Protein AF-A0A257CTA2-F1 (afdb_monomer_lite)

pLDDT: mean 81.42, std 20.26, range [30.19, 97.38]

Sequence (151 aa):
MSTIGDELKGLAKQYGARFPNTELVDLAEVNRKNFTWFSVTILQGMGVPPKPSKAQCPICNKVKLAFELDHMGPWRTYVAALGGTHITLGPNGEYLIPRDIAKALYNDPQNLWWICRDCNGPKSDHAYDQPIVTPQNLTHGPKGVKVSDIV

Secondary structure (DSSP, 8-state):
---HHHHHHHHHHHTT-------EEETTT--GGGSPPPPHHHHHHHTPPPPPSSEE-TTT--EES-EEEEESS-HHHHHHHHHGGG-EE-TTS-EEEEHHHHHHHHT-GGGEEEEEHHHHHHHTT---SS-----TT-----S---TT---

Structure (mmCIF, N/CA/C/O backbone):
data_AF-A0A257CTA2-F1
#
_entry.id   AF-A0A257CTA2-F1
#
loop_
_atom_site.group_PDB
_atom_site.id
_atom_site.type_symbol
_atom_site.label_atom_id
_atom_site.label_alt_id
_atom_site.label_comp_id
_atom_site.label_asym_id
_atom_site.label_entity_id
_atom_site.label_seq_id
_atom_site.pdbx_PDB_ins_code
_atom_site.Cartn_x
_atom_site.Cartn_y
_atom_site.Cartn_z
_atom_site.occupancy
_atom_site.B_iso_or_equiv
_atom_site.auth_seq_id
_atom_site.auth_comp_id
_atom_site.auth_asym_id
_atom_site.auth_atom_id
_atom_site.pdbx_PDB_model_num
ATOM 1 N N . MET A 1 1 ? 12.938 -17.839 -8.804 1.00 55.59 1 MET A N 1
ATOM 2 C CA . MET A 1 1 ? 12.491 -17.645 -7.408 1.00 55.59 1 MET A CA 1
ATOM 3 C C . MET A 1 1 ? 11.410 -16.578 -7.435 1.00 55.59 1 MET A C 1
ATOM 5 O O . MET A 1 1 ? 11.597 -15.613 -8.163 1.00 55.59 1 MET A O 1
ATOM 9 N N . SER A 1 2 ? 10.277 -16.793 -6.762 1.00 65.56 2 SER A N 1
ATOM 10 C CA . SER A 1 2 ? 9.212 -15.783 -6.662 1.00 65.56 2 SER A CA 1
ATOM 11 C C . SER A 1 2 ? 9.680 -14.663 -5.734 1.00 65.56 2 SER A C 1
ATOM 13 O O . SER A 1 2 ? 10.325 -14.953 -4.728 1.00 65.56 2 SER A O 1
ATOM 15 N N . THR A 1 3 ? 9.414 -13.404 -6.076 1.00 85.62 3 THR A N 1
ATOM 16 C CA . THR A 1 3 ? 9.664 -12.283 -5.153 1.00 85.62 3 THR A CA 1
ATOM 17 C C . THR A 1 3 ? 8.447 -12.048 -4.257 1.00 85.62 3 THR A C 1
ATOM 19 O O . THR A 1 3 ? 7.338 -12.452 -4.608 1.00 85.62 3 THR A O 1
ATOM 22 N N . ILE A 1 4 ? 8.621 -11.322 -3.146 1.00 88.81 4 ILE A N 1
ATOM 23 C CA . ILE A 1 4 ? 7.511 -10.903 -2.268 1.00 88.81 4 ILE A CA 1
ATOM 24 C C . ILE A 1 4 ? 6.428 -10.165 -3.072 1.00 88.81 4 ILE A C 1
ATOM 26 O O . ILE A 1 4 ? 5.235 -10.404 -2.895 1.00 88.81 4 ILE A O 1
ATOM 30 N N . GLY A 1 5 ? 6.832 -9.309 -4.017 1.00 90.00 5 GLY A N 1
ATOM 31 C CA . GLY A 1 5 ? 5.904 -8.605 -4.901 1.00 90.00 5 GLY A CA 1
ATOM 32 C C . GLY A 1 5 ? 5.038 -9.542 -5.755 1.00 90.00 5 GLY A C 1
ATOM 33 O O . GLY A 1 5 ? 3.837 -9.305 -5.900 1.00 90.00 5 GLY A O 1
ATOM 34 N N . ASP A 1 6 ? 5.614 -10.629 -6.277 1.00 91.88 6 ASP A N 1
ATOM 35 C CA . ASP A 1 6 ? 4.874 -11.636 -7.051 1.00 91.88 6 ASP A CA 1
ATOM 36 C C . ASP A 1 6 ? 3.908 -12.435 -6.173 1.00 91.88 6 ASP A C 1
ATOM 38 O O . ASP A 1 6 ? 2.767 -12.682 -6.573 1.00 91.88 6 ASP A O 1
ATOM 42 N N . GLU A 1 7 ? 4.342 -12.800 -4.965 1.00 93.25 7 GLU A N 1
ATOM 43 C CA . GLU A 1 7 ? 3.532 -13.535 -3.989 1.00 93.25 7 GLU A CA 1
ATOM 44 C C . GLU A 1 7 ? 2.316 -12.714 -3.553 1.00 93.25 7 GLU A C 1
ATOM 46 O O . GLU A 1 7 ? 1.185 -13.197 -3.628 1.00 93.25 7 GLU A O 1
ATOM 51 N N . LEU A 1 8 ? 2.517 -11.441 -3.202 1.00 94.69 8 LEU A N 1
ATOM 52 C CA . LEU A 1 8 ? 1.435 -10.525 -2.829 1.00 94.69 8 LEU A CA 1
ATOM 53 C C . LEU A 1 8 ? 0.480 -10.257 -3.986 1.00 94.69 8 LEU A C 1
ATOM 55 O O . LEU A 1 8 ? -0.737 -10.227 -3.798 1.00 94.69 8 LEU A O 1
ATOM 59 N N . LYS A 1 9 ? 1.005 -10.081 -5.201 1.00 94.50 9 LYS A N 1
ATOM 60 C CA . LYS A 1 9 ? 0.177 -9.925 -6.401 1.00 94.50 9 LYS A CA 1
ATOM 61 C C . LYS A 1 9 ? -0.656 -11.184 -6.654 1.00 94.50 9 LYS A C 1
ATOM 63 O O . LYS A 1 9 ? -1.835 -11.071 -7.000 1.00 94.50 9 LYS A O 1
ATOM 68 N N . GLY A 1 10 ? -0.071 -12.368 -6.477 1.00 94.81 10 GLY A N 1
ATOM 69 C CA . GLY A 1 10 ? -0.764 -13.655 -6.555 1.00 94.81 10 GLY A CA 1
ATOM 70 C C . GLY A 1 10 ? -1.871 -13.778 -5.509 1.00 94.81 10 GLY A C 1
ATOM 71 O O . GLY A 1 10 ? -3.015 -14.067 -5.862 1.00 94.81 10 GLY A O 1
ATOM 72 N N . LEU A 1 11 ? -1.562 -13.467 -4.251 1.00 95.38 11 LEU A N 1
ATOM 73 C CA . LEU A 1 11 ? -2.515 -13.472 -3.142 1.00 95.38 11 LEU A CA 1
ATOM 74 C C . LEU A 1 11 ? -3.674 -12.498 -3.388 1.00 95.38 11 LEU A C 1
ATOM 76 O O . LEU A 1 11 ? -4.840 -12.876 -3.302 1.00 95.38 11 LEU A O 1
ATOM 80 N N . ALA A 1 12 ? -3.380 -11.261 -3.790 1.00 95.81 12 ALA A N 1
ATOM 81 C CA . ALA A 1 12 ? -4.400 -10.266 -4.108 1.00 95.81 12 ALA A CA 1
ATOM 82 C C . ALA A 1 12 ? -5.337 -10.749 -5.232 1.00 95.81 12 ALA A C 1
ATOM 84 O O . ALA A 1 12 ? -6.553 -10.550 -5.159 1.00 95.81 12 ALA A O 1
ATOM 85 N N . LYS A 1 13 ? -4.797 -11.419 -6.263 1.00 96.25 13 LYS A N 1
ATOM 86 C CA . LYS A 1 13 ? -5.597 -12.014 -7.349 1.00 96.25 13 LYS A CA 1
ATOM 87 C C . LYS A 1 13 ? -6.528 -13.119 -6.853 1.00 96.25 13 LYS A C 1
ATOM 89 O O . LYS A 1 13 ? -7.660 -13.175 -7.329 1.00 96.25 13 LYS A O 1
ATOM 94 N N . GLN A 1 14 ? -6.097 -13.952 -5.902 1.00 96.88 14 GLN A N 1
ATOM 95 C CA . GLN A 1 14 ? -6.952 -14.991 -5.306 1.00 96.88 14 GLN A CA 1
ATOM 96 C C . GLN A 1 14 ? -8.202 -14.393 -4.641 1.00 96.88 14 GLN A C 1
ATOM 98 O O . GLN A 1 14 ? -9.268 -15.000 -4.691 1.00 96.88 14 GLN A O 1
ATOM 103 N N . TYR A 1 15 ? -8.105 -13.167 -4.119 1.00 96.00 15 TYR A N 1
ATOM 104 C CA . TYR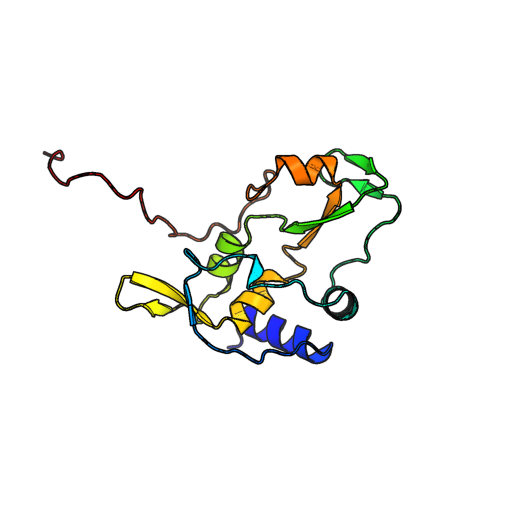 A 1 15 ? -9.235 -12.421 -3.552 1.00 96.00 15 TYR A CA 1
ATOM 105 C C . TYR A 1 15 ? -9.941 -11.482 -4.546 1.00 96.00 15 TYR A C 1
ATOM 107 O O . TYR A 1 15 ? -10.806 -10.698 -4.156 1.00 96.00 15 TYR A O 1
ATOM 115 N N . GLY A 1 16 ? -9.608 -11.560 -5.838 1.00 94.62 16 GLY A N 1
ATOM 116 C CA . GLY A 1 16 ? -10.306 -10.841 -6.906 1.00 94.62 16 GLY A CA 1
ATOM 117 C C . GLY A 1 16 ? -9.681 -9.508 -7.325 1.00 94.62 16 GLY A C 1
ATOM 118 O O . GLY A 1 16 ? -10.307 -8.758 -8.082 1.00 94.62 16 GLY A O 1
ATOM 119 N N . ALA A 1 17 ? -8.457 -9.188 -6.887 1.00 94.06 17 ALA A N 1
ATOM 120 C CA . ALA A 1 17 ? -7.747 -8.016 -7.392 1.00 94.06 17 ALA A CA 1
ATOM 121 C C . ALA A 1 17 ? -7.453 -8.147 -8.894 1.00 94.06 17 ALA A C 1
ATOM 123 O O . ALA A 1 17 ? -6.993 -9.181 -9.383 1.00 94.06 17 ALA A O 1
ATOM 124 N N . ARG A 1 18 ? -7.672 -7.053 -9.630 1.00 91.38 18 ARG A N 1
ATOM 125 C CA . ARG A 1 18 ? -7.317 -6.936 -11.047 1.00 91.38 18 ARG A CA 1
ATOM 126 C C . ARG A 1 18 ? -6.128 -5.998 -11.203 1.00 91.38 18 ARG A C 1
ATOM 128 O O . ARG A 1 18 ? -6.099 -4.918 -10.615 1.00 91.38 18 ARG A O 1
ATOM 135 N N . PHE A 1 19 ? -5.191 -6.402 -12.049 1.00 88.38 19 PHE A N 1
ATOM 136 C CA . PHE A 1 19 ? -3.981 -5.654 -12.376 1.00 88.38 19 PHE A CA 1
ATOM 137 C C . PHE A 1 19 ? -3.936 -5.415 -13.890 1.00 88.38 19 PHE A C 1
ATOM 139 O O . PHE A 1 19 ? -3.276 -6.168 -14.599 1.00 88.38 19 PHE A O 1
ATOM 146 N N . PRO A 1 20 ? -4.707 -4.442 -14.407 1.00 75.50 20 PRO A N 1
ATOM 147 C CA . PRO A 1 20 ? -4.804 -4.209 -15.849 1.00 75.50 20 PRO A CA 1
ATOM 148 C C . PRO A 1 20 ? -3.557 -3.535 -16.441 1.00 75.50 20 PRO A C 1
ATOM 150 O O . PRO A 1 20 ? -3.343 -3.626 -17.643 1.00 75.50 20 PRO A O 1
ATOM 153 N N . ASN A 1 21 ? -2.733 -2.887 -15.609 1.00 75.12 21 ASN A N 1
ATOM 154 C CA . ASN A 1 21 ? -1.605 -2.075 -16.055 1.00 75.12 21 ASN A CA 1
ATOM 155 C C . ASN A 1 21 ? -0.294 -2.663 -15.527 1.00 75.12 21 ASN A C 1
ATOM 157 O O . ASN A 1 21 ? -0.088 -2.719 -14.314 1.00 75.12 21 ASN A O 1
ATOM 161 N N . THR A 1 22 ? 0.594 -3.043 -16.443 1.00 81.69 22 THR A N 1
ATOM 162 C CA . THR A 1 22 ? 1.956 -3.529 -16.158 1.00 81.69 22 THR A CA 1
ATOM 163 C C . THR A 1 22 ? 3.028 -2.511 -16.551 1.00 81.69 22 THR A C 1
ATOM 165 O O . THR A 1 22 ? 4.204 -2.848 -16.627 1.00 81.69 22 THR A O 1
ATOM 168 N N . GLU A 1 23 ? 2.622 -1.277 -16.857 1.00 91.44 23 GLU A N 1
ATOM 169 C CA . GLU A 1 23 ? 3.540 -0.186 -17.178 1.00 91.44 23 GLU A CA 1
ATOM 170 C C . GLU A 1 23 ? 4.528 0.061 -16.035 1.00 91.44 23 GLU A C 1
ATOM 172 O O . GLU A 1 23 ? 4.195 -0.100 -14.855 1.00 91.44 23 GLU A O 1
ATOM 177 N N . LEU A 1 24 ? 5.743 0.456 -16.400 1.00 92.25 24 LEU A N 1
ATOM 178 C CA . LEU A 1 24 ? 6.756 0.857 -15.440 1.00 92.25 24 LEU A CA 1
ATOM 179 C C . LEU A 1 24 ? 6.428 2.248 -14.893 1.00 92.25 24 LEU A C 1
ATOM 181 O O . LEU A 1 24 ? 6.011 3.137 -15.636 1.00 92.25 24 LEU A O 1
ATOM 185 N N . VAL A 1 25 ? 6.623 2.434 -13.592 1.00 91.88 25 VAL A N 1
ATOM 186 C CA . VAL A 1 25 ? 6.443 3.716 -12.907 1.00 91.88 25 VAL A CA 1
ATOM 187 C C . VAL A 1 25 ? 7.707 4.073 -12.141 1.00 91.88 25 VAL A C 1
ATOM 189 O O . VAL A 1 25 ? 8.306 3.208 -11.504 1.00 91.88 25 VAL A O 1
ATOM 192 N N . ASP A 1 26 ? 8.087 5.347 -12.188 1.00 90.88 26 ASP A N 1
ATOM 193 C CA . ASP A 1 26 ? 9.143 5.891 -11.338 1.00 90.88 26 ASP A CA 1
ATOM 194 C C . ASP A 1 26 ? 8.603 6.101 -9.921 1.00 90.88 26 ASP A C 1
ATOM 196 O O . ASP A 1 26 ? 7.687 6.901 -9.706 1.00 90.88 26 ASP A O 1
ATOM 200 N N . LEU A 1 27 ? 9.163 5.377 -8.950 1.00 86.00 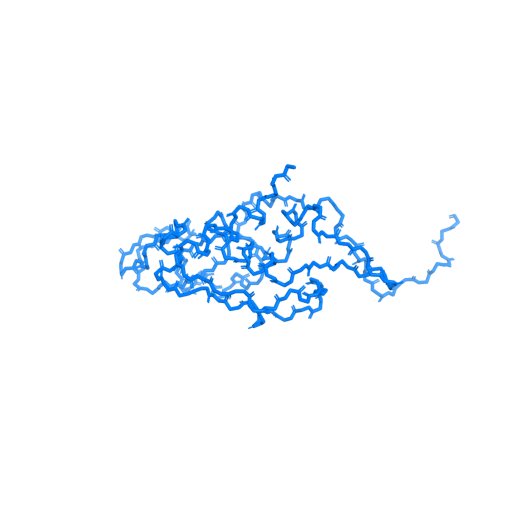27 LEU A N 1
ATOM 201 C CA . LEU A 1 27 ? 8.756 5.460 -7.546 1.00 86.00 27 LEU A CA 1
ATOM 202 C C . LEU A 1 27 ? 8.972 6.848 -6.930 1.00 86.00 27 LEU A C 1
ATOM 204 O O . LEU A 1 27 ? 8.230 7.218 -6.009 1.00 86.00 27 LEU A O 1
ATOM 208 N N . ALA A 1 28 ? 9.954 7.610 -7.418 1.00 83.94 28 ALA A N 1
ATOM 209 C CA . ALA A 1 28 ? 10.238 8.949 -6.916 1.00 83.94 28 ALA A CA 1
ATOM 210 C C . ALA A 1 28 ? 9.112 9.931 -7.282 1.00 83.94 28 ALA A C 1
ATOM 212 O O . ALA A 1 28 ? 8.638 10.679 -6.424 1.00 83.94 28 ALA A O 1
ATOM 213 N N . GLU A 1 29 ? 8.621 9.857 -8.518 1.00 85.88 29 GLU A N 1
ATOM 214 C CA . GLU A 1 29 ? 7.702 10.846 -9.096 1.00 85.88 29 GLU A CA 1
ATOM 215 C C . GLU A 1 29 ? 6.227 10.406 -9.070 1.00 85.88 29 GLU A C 1
ATOM 217 O O . GLU A 1 29 ? 5.307 11.234 -9.072 1.00 85.88 29 GLU A O 1
ATOM 222 N N . VAL A 1 30 ? 5.946 9.100 -9.014 1.00 85.81 30 VAL A N 1
ATOM 223 C CA . VAL A 1 30 ? 4.567 8.603 -9.057 1.00 85.81 30 VAL A CA 1
ATOM 224 C C . VAL A 1 30 ? 3.759 9.077 -7.839 1.00 85.81 30 VAL A C 1
ATOM 226 O O . VAL A 1 30 ? 4.142 8.949 -6.670 1.00 85.81 30 VAL A O 1
ATOM 229 N N . ASN A 1 31 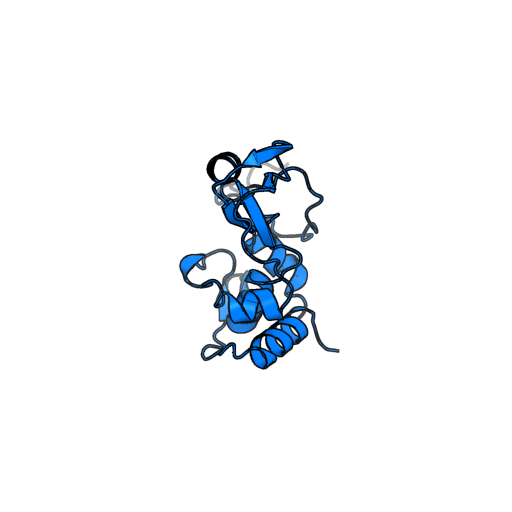? 2.582 9.642 -8.115 1.00 85.31 31 ASN A N 1
ATOM 230 C CA . ASN A 1 31 ? 1.676 10.102 -7.069 1.00 85.31 31 ASN A CA 1
ATOM 231 C C . ASN A 1 31 ? 1.008 8.915 -6.363 1.00 85.31 31 ASN A C 1
ATOM 233 O O . ASN A 1 31 ? 0.444 8.057 -7.037 1.00 85.31 31 ASN A O 1
ATOM 237 N N . ARG A 1 32 ? 0.945 8.921 -5.023 1.00 81.06 32 ARG A N 1
ATOM 238 C CA . ARG A 1 32 ? 0.266 7.878 -4.228 1.00 81.06 32 ARG A CA 1
ATOM 239 C C . ARG A 1 32 ? -1.161 7.567 -4.693 1.00 81.06 32 ARG A C 1
ATOM 241 O O . ARG A 1 32 ? -1.585 6.428 -4.610 1.00 81.06 32 ARG A O 1
ATOM 248 N N . LYS A 1 33 ? -1.901 8.555 -5.219 1.00 80.88 33 LYS A N 1
ATOM 249 C CA . LYS A 1 33 ? -3.282 8.378 -5.717 1.00 80.88 33 LYS A CA 1
ATOM 250 C C . LYS A 1 33 ? -3.378 7.353 -6.854 1.00 80.88 33 LYS A C 1
ATOM 252 O O . LYS A 1 33 ? -4.449 6.801 -7.085 1.00 80.88 33 LYS A O 1
ATOM 257 N N . ASN A 1 34 ? -2.268 7.096 -7.544 1.00 78.56 34 ASN A N 1
ATOM 258 C CA . ASN A 1 34 ? -2.154 6.060 -8.567 1.00 78.56 34 ASN A CA 1
ATOM 259 C C . ASN A 1 34 ? -2.125 4.639 -7.990 1.00 78.56 34 ASN A C 1
ATOM 261 O O . ASN A 1 34 ? -2.451 3.684 -8.699 1.00 78.56 34 ASN A O 1
ATOM 265 N N . PHE A 1 35 ? -1.762 4.501 -6.717 1.00 82.81 35 PHE A N 1
ATOM 266 C CA . PHE A 1 35 ? -1.815 3.261 -5.960 1.00 82.81 35 PHE A CA 1
ATOM 267 C C . PHE A 1 35 ? -3.020 3.339 -5.028 1.00 82.81 35 PHE A C 1
ATOM 269 O O . PHE A 1 35 ? -2.949 3.762 -3.881 1.00 82.81 35 PHE A O 1
ATOM 276 N N . THR A 1 36 ? -4.187 3.008 -5.574 1.00 85.56 36 THR A N 1
ATOM 277 C CA . THR A 1 36 ? -5.412 2.929 -4.781 1.00 85.56 36 THR A CA 1
ATOM 278 C C . THR A 1 36 ? -5.357 1.744 -3.826 1.00 85.56 36 THR A C 1
ATOM 280 O O . THR A 1 36 ? -4.826 0.682 -4.175 1.00 85.56 36 THR A O 1
ATOM 283 N N . TRP A 1 37 ? -5.964 1.914 -2.651 1.00 94.06 37 TRP A N 1
ATOM 284 C CA . TRP A 1 37 ? -6.273 0.799 -1.765 1.00 94.06 37 TRP A CA 1
ATOM 285 C C . TRP A 1 37 ? -7.049 -0.278 -2.517 1.00 94.06 37 TRP A C 1
ATOM 287 O O . TRP A 1 37 ? -7.920 0.028 -3.343 1.00 94.06 37 TRP A O 1
ATOM 297 N N . PHE A 1 38 ? -6.767 -1.542 -2.220 1.00 95.25 38 PHE A N 1
ATOM 298 C CA . PHE A 1 38 ? -7.692 -2.596 -2.603 1.00 95.25 38 PHE A CA 1
ATOM 299 C C . PHE A 1 38 ? -9.023 -2.455 -1.855 1.00 95.25 38 PHE A C 1
ATOM 301 O O . PHE A 1 38 ? -9.140 -1.756 -0.848 1.00 95.25 38 PHE A O 1
ATOM 308 N N . SER A 1 39 ? -10.055 -3.122 -2.377 1.00 94.94 39 SER A N 1
ATOM 309 C CA . SER A 1 39 ? -11.331 -3.214 -1.668 1.00 94.94 39 SER A CA 1
ATOM 310 C C . SER A 1 39 ? -11.135 -3.858 -0.292 1.00 94.94 39 SER A C 1
ATOM 312 O O . SER A 1 39 ? -10.215 -4.654 -0.096 1.00 94.94 39 SER A O 1
ATOM 314 N N . VAL A 1 40 ? -12.032 -3.554 0.649 1.00 94.56 40 VAL A N 1
ATOM 315 C CA . VAL A 1 40 ? -11.979 -4.101 2.015 1.00 94.56 40 VAL A CA 1
ATOM 316 C C . VAL A 1 40 ? -11.920 -5.631 2.011 1.00 94.56 40 VAL A C 1
ATOM 318 O O . VAL A 1 40 ? -11.128 -6.198 2.753 1.00 94.56 40 VAL A O 1
ATOM 321 N N . THR A 1 41 ? -12.684 -6.292 1.137 1.00 96.19 41 THR A N 1
ATOM 322 C CA . THR A 1 41 ? -12.677 -7.757 0.999 1.00 96.19 41 THR A CA 1
ATOM 323 C C . THR A 1 41 ? -11.297 -8.296 0.633 1.00 96.19 41 THR A C 1
ATOM 325 O O . THR A 1 41 ? -10.844 -9.271 1.222 1.00 96.19 41 THR A O 1
ATOM 328 N N . ILE A 1 42 ? -10.609 -7.646 -0.310 1.00 97.38 42 ILE A N 1
ATOM 329 C CA . ILE A 1 42 ? -9.264 -8.060 -0.731 1.00 97.38 42 ILE A CA 1
ATOM 330 C C . ILE A 1 42 ? -8.263 -7.817 0.397 1.00 97.38 42 ILE A C 1
ATOM 332 O O . ILE A 1 42 ? -7.495 -8.716 0.718 1.00 97.38 42 ILE A O 1
ATOM 336 N N . LEU A 1 43 ? -8.289 -6.636 1.024 1.00 96.56 43 LEU A N 1
ATOM 337 C CA . LEU A 1 43 ? -7.379 -6.308 2.126 1.00 96.56 43 LEU A CA 1
ATOM 338 C C . LEU A 1 43 ? -7.528 -7.299 3.288 1.00 96.56 43 LEU A C 1
ATOM 340 O O . LEU A 1 43 ? -6.529 -7.805 3.793 1.00 96.56 43 LEU A O 1
ATOM 344 N N . GLN A 1 44 ? -8.765 -7.623 3.669 1.00 95.50 44 GLN A N 1
ATOM 345 C CA . GLN A 1 44 ? -9.041 -8.606 4.717 1.00 95.50 44 GLN A CA 1
ATOM 346 C C . GLN A 1 44 ? -8.609 -10.017 4.321 1.00 95.50 44 GLN A C 1
ATOM 348 O O . GLN A 1 44 ? -7.999 -10.704 5.134 1.00 95.50 44 GLN A O 1
ATOM 353 N N . GLY A 1 45 ? -8.854 -10.429 3.073 1.00 93.75 45 GLY A N 1
ATOM 354 C CA . GLY A 1 45 ? -8.364 -11.709 2.558 1.00 93.75 45 GLY A CA 1
ATOM 355 C C . GLY A 1 45 ? -6.836 -11.808 2.578 1.00 93.75 45 GLY A C 1
ATOM 356 O O . GLY A 1 45 ? -6.280 -12.852 2.910 1.00 93.75 45 GLY A O 1
ATOM 357 N N . MET A 1 46 ? -6.146 -10.706 2.286 1.00 95.38 46 MET A N 1
ATOM 358 C CA . MET A 1 46 ? -4.685 -10.641 2.349 1.00 95.38 46 MET A CA 1
ATOM 359 C C . MET A 1 46 ? -4.143 -10.649 3.785 1.00 95.38 46 MET A C 1
ATOM 361 O O . MET A 1 46 ? -2.979 -10.981 3.970 1.00 95.38 46 MET A O 1
ATOM 365 N N . GLY A 1 47 ? -4.961 -10.329 4.794 1.00 93.69 47 GLY A N 1
ATOM 366 C CA . GLY A 1 47 ? -4.574 -10.369 6.209 1.00 93.69 47 GLY A CA 1
ATOM 367 C C . GLY A 1 47 ? -4.614 -9.022 6.934 1.00 93.69 47 GLY A C 1
ATOM 368 O O . GLY A 1 47 ? -4.222 -8.950 8.097 1.00 93.69 47 GLY A O 1
ATOM 369 N N . VAL A 1 48 ? -5.102 -7.949 6.300 1.00 94.06 48 VAL A N 1
ATOM 370 C CA . VAL A 1 48 ? -5.356 -6.682 7.004 1.00 94.06 48 VAL A CA 1
ATOM 371 C C . VAL A 1 48 ? -6.550 -6.880 7.949 1.00 94.06 48 VAL A C 1
ATOM 373 O O . VAL 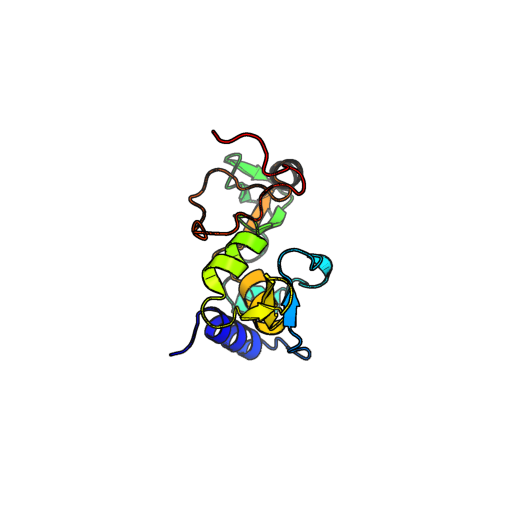A 1 48 ? -7.627 -7.271 7.491 1.00 94.06 48 VAL A O 1
ATOM 376 N N . PRO A 1 49 ? -6.426 -6.593 9.256 1.00 92.12 49 PRO A N 1
ATOM 377 C CA . PRO A 1 49 ? -7.538 -6.763 10.185 1.00 92.12 49 PRO A CA 1
ATOM 378 C C . PRO A 1 49 ? -8.735 -5.874 9.802 1.00 92.12 49 PRO A C 1
ATOM 380 O O . PRO A 1 49 ? -8.568 -4.851 9.132 1.00 92.12 49 PRO A O 1
ATOM 383 N N . PRO A 1 50 ? -9.965 -6.208 10.224 1.00 94.62 50 PRO A N 1
ATOM 384 C CA . PRO A 1 50 ? -11.113 -5.337 10.004 1.00 94.62 50 PRO A CA 1
ATOM 385 C C . PRO A 1 50 ? -10.927 -3.988 10.707 1.00 94.62 50 PRO A C 1
ATOM 387 O O . PRO A 1 50 ? -10.301 -3.902 11.765 1.00 94.62 50 PRO A O 1
ATOM 390 N N . LYS A 1 51 ? -11.511 -2.927 10.134 1.00 96.00 51 LYS A N 1
ATOM 391 C CA . LYS A 1 51 ? -11.489 -1.594 10.742 1.00 96.00 51 LYS A CA 1
ATOM 392 C C . LYS A 1 51 ? -12.104 -1.650 12.147 1.00 96.00 51 LYS A C 1
ATOM 394 O O . LYS A 1 51 ? -13.277 -2.013 12.265 1.00 96.00 51 LYS A O 1
ATOM 399 N N . PRO A 1 52 ? -11.379 -1.243 13.200 1.00 94.88 52 PRO A N 1
ATOM 400 C CA . PRO A 1 52 ? -11.929 -1.235 14.545 1.00 94.88 52 PRO A CA 1
ATOM 401 C C . PRO A 1 52 ? -12.982 -0.131 14.704 1.00 94.88 52 PRO A C 1
ATOM 403 O O . PRO A 1 52 ? -12.799 1.001 14.252 1.00 94.88 52 PRO A O 1
ATOM 406 N N . SER A 1 53 ? -14.080 -0.459 15.389 1.00 93.75 53 SER A N 1
ATOM 407 C CA . SER A 1 53 ? -15.126 0.497 15.787 1.00 93.75 53 SER A CA 1
ATOM 408 C C . SER A 1 53 ? -14.796 1.208 17.105 1.00 93.75 53 SER A C 1
ATOM 410 O O . SER A 1 53 ? -15.131 2.376 17.290 1.00 93.75 53 SER A O 1
ATOM 412 N N . LYS A 1 54 ? -14.111 0.508 18.017 1.00 95.62 54 LYS A N 1
ATOM 413 C CA . LYS A 1 54 ? -13.562 1.025 19.274 1.00 95.62 54 LYS A CA 1
ATOM 414 C C . LYS A 1 54 ? -12.375 0.160 19.686 1.00 95.62 54 LYS A C 1
ATOM 416 O O . LYS A 1 54 ? -12.551 -1.016 19.982 1.00 95.62 54 LYS A O 1
ATOM 421 N N . ALA A 1 55 ? -11.179 0.734 19.709 1.00 95.12 55 ALA A N 1
ATOM 422 C CA . ALA A 1 55 ? -9.957 0.020 20.079 1.00 95.12 55 ALA A CA 1
ATOM 423 C C . ALA A 1 55 ? -8.916 0.979 20.663 1.00 95.12 55 ALA A C 1
ATOM 425 O O . ALA A 1 55 ? -9.055 2.202 20.564 1.00 95.12 55 ALA A O 1
ATOM 426 N N . GLN A 1 56 ? -7.876 0.424 21.278 1.00 94.19 56 GLN A N 1
ATOM 427 C CA . GLN A 1 56 ? -6.702 1.180 21.698 1.00 94.19 56 GLN A CA 1
ATOM 428 C C . GLN A 1 56 ? -5.846 1.522 20.469 1.00 94.19 56 GLN A C 1
ATOM 430 O O . GLN A 1 56 ? -5.560 0.652 19.652 1.00 94.19 56 GLN A O 1
ATOM 435 N N . CYS A 1 57 ? -5.469 2.793 20.308 1.00 91.94 57 CYS A N 1
ATOM 436 C CA . CYS A 1 57 ? -4.554 3.207 19.242 1.00 91.94 57 CYS A CA 1
ATOM 437 C C . CYS A 1 57 ? -3.131 2.705 19.543 1.00 91.94 57 CYS A C 1
ATOM 439 O O . CYS A 1 57 ? -2.661 2.969 20.651 1.00 91.94 57 CYS A O 1
ATOM 441 N N . PRO A 1 58 ? -2.424 2.083 18.578 1.00 87.62 58 PRO A N 1
ATOM 442 C CA . PRO A 1 58 ? -1.075 1.553 18.798 1.00 87.62 58 PRO A CA 1
ATOM 443 C C . PRO A 1 58 ? -0.017 2.636 19.070 1.00 87.62 58 PRO A C 1
ATOM 445 O O . PRO A 1 58 ? 1.047 2.326 19.586 1.00 87.62 58 PRO A O 1
ATOM 448 N N . ILE A 1 59 ? -0.303 3.904 18.741 1.00 90.25 59 ILE A N 1
ATOM 449 C CA . ILE A 1 59 ? 0.619 5.030 18.953 1.00 90.25 59 ILE A CA 1
ATOM 450 C C . ILE A 1 59 ? 0.376 5.728 20.287 1.00 90.25 59 ILE A C 1
ATOM 452 O O . ILE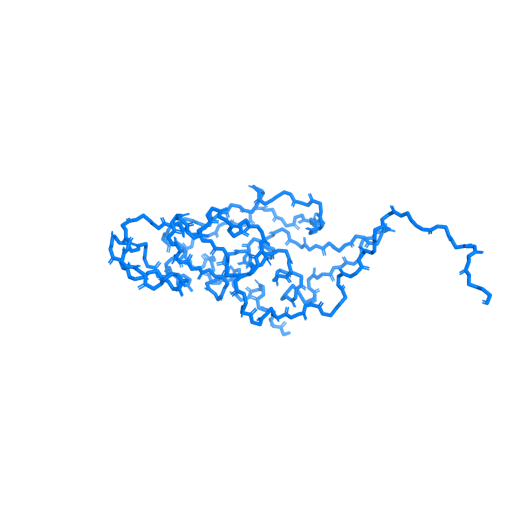 A 1 59 ? 1.262 5.814 21.128 1.00 90.25 59 ILE A O 1
ATOM 456 N N . CYS A 1 60 ? -0.832 6.258 20.501 1.00 91.31 60 CYS A N 1
ATOM 457 C CA . CYS A 1 60 ? -1.112 7.042 21.708 1.00 91.31 60 CYS A CA 1
ATOM 458 C C . CYS A 1 60 ? -1.624 6.209 22.887 1.00 91.31 60 CYS A C 1
ATOM 460 O O . CYS A 1 60 ? -1.902 6.785 23.938 1.00 91.31 60 CYS A O 1
ATOM 462 N N . ASN A 1 61 ? -1.818 4.896 22.717 1.00 93.19 61 ASN A N 1
ATOM 463 C CA . ASN A 1 61 ? -2.334 3.971 23.730 1.00 93.19 61 ASN A CA 1
ATOM 464 C C . ASN A 1 61 ? -3.690 4.367 24.347 1.00 93.19 61 ASN A C 1
ATOM 466 O O . ASN A 1 61 ? -4.092 3.824 25.374 1.00 93.19 61 ASN A O 1
ATOM 470 N N . LYS A 1 62 ? -4.437 5.281 23.712 1.00 94.62 62 LYS A N 1
ATOM 471 C CA . LYS A 1 62 ? -5.780 5.709 24.134 1.00 94.62 62 LYS A CA 1
ATOM 472 C C . LYS A 1 62 ? -6.852 4.957 23.352 1.00 94.62 62 LYS A C 1
ATOM 474 O O . LYS A 1 62 ? -6.671 4.673 22.168 1.00 94.62 62 LYS A O 1
ATOM 479 N N . VAL A 1 63 ? -7.994 4.697 23.990 1.00 96.69 63 VAL A N 1
ATOM 480 C CA . VAL A 1 63 ? -9.185 4.171 23.307 1.00 96.69 63 VAL A CA 1
ATOM 481 C C . VAL A 1 63 ? -9.748 5.241 22.374 1.00 96.69 63 VAL A C 1
ATOM 483 O O . VAL A 1 63 ? -9.968 6.382 22.784 1.00 96.69 63 VAL A O 1
ATOM 486 N N . LYS A 1 64 ? -9.967 4.881 21.109 1.00 96.81 64 LYS A N 1
ATOM 487 C CA . LYS A 1 64 ? -10.442 5.778 20.050 1.00 96.81 64 LYS A CA 1
ATOM 488 C C . LYS A 1 64 ? -11.623 5.150 19.313 1.00 96.81 64 LYS A C 1
ATOM 490 O O . LYS A 1 64 ? -11.819 3.939 19.368 1.00 96.81 64 LYS A O 1
ATOM 495 N N . LEU A 1 65 ? -12.411 5.991 18.646 1.00 96.06 65 LEU A N 1
ATOM 496 C CA . LEU A 1 65 ? -13.575 5.592 17.838 1.00 96.06 65 LEU A CA 1
ATOM 497 C C . LEU A 1 65 ? -13.359 5.837 16.336 1.00 96.06 65 LEU A C 1
ATOM 499 O O . LEU A 1 65 ? -14.063 5.284 15.500 1.00 96.06 65 LEU A O 1
ATOM 503 N N . ALA A 1 66 ? -12.383 6.678 15.986 1.00 95.69 66 ALA A N 1
ATOM 504 C CA . ALA A 1 66 ? -12.082 7.055 14.613 1.00 95.69 66 ALA A CA 1
ATOM 505 C C . ALA A 1 66 ? -10.713 6.508 14.208 1.00 95.69 66 ALA A C 1
ATOM 507 O O . ALA A 1 66 ? -9.685 6.978 14.699 1.00 95.69 66 ALA A O 1
ATOM 508 N N . PHE A 1 67 ? -10.729 5.534 13.299 1.00 96.19 67 PHE A N 1
ATOM 509 C CA . PHE A 1 67 ? -9.541 4.911 12.725 1.00 96.19 67 PHE A CA 1
ATOM 510 C C . PHE A 1 67 ? -9.474 5.108 11.214 1.00 96.19 67 PHE A C 1
ATOM 512 O O . PHE A 1 67 ? -10.504 5.156 10.528 1.00 96.19 67 PHE A O 1
ATOM 519 N N . GLU A 1 68 ? -8.253 5.191 10.714 1.00 95.12 68 GLU A N 1
ATOM 520 C CA . GLU A 1 68 ? -7.900 5.320 9.305 1.00 95.12 68 GLU A CA 1
ATOM 521 C C . GLU A 1 68 ? -6.844 4.266 8.976 1.00 95.12 68 GLU A C 1
ATOM 523 O O . GLU A 1 68 ? -6.053 3.884 9.840 1.00 95.12 68 GLU A O 1
ATOM 528 N N . LEU A 1 69 ? -6.909 3.737 7.753 1.00 94.94 69 LEU A N 1
ATOM 529 C CA . LEU A 1 69 ? -5.889 2.825 7.257 1.00 94.94 69 LEU A CA 1
ATOM 530 C C . LEU A 1 69 ? -4.705 3.675 6.828 1.00 94.94 69 LEU A C 1
ATOM 532 O O . LEU A 1 69 ? -4.890 4.639 6.080 1.00 94.94 69 LEU A O 1
ATOM 536 N N . ASP A 1 70 ? -3.522 3.310 7.289 1.00 93.81 70 ASP A N 1
ATOM 537 C CA . ASP A 1 70 ? -2.293 3.997 6.929 1.00 93.81 70 ASP A CA 1
ATOM 538 C C . ASP A 1 70 ? -1.146 2.999 6.775 1.00 93.81 70 ASP A C 1
ATOM 540 O O . ASP A 1 70 ? -1.252 1.838 7.190 1.00 93.81 70 ASP A O 1
ATOM 544 N N . HIS A 1 71 ? -0.047 3.459 6.187 1.00 92.56 71 HIS A N 1
ATOM 545 C CA . HIS A 1 71 ? 1.196 2.705 6.186 1.00 92.56 71 HIS A CA 1
ATOM 546 C C . HIS A 1 71 ? 1.951 2.884 7.502 1.00 92.56 71 HIS A C 1
ATOM 548 O O . HIS A 1 71 ? 2.094 4.008 7.980 1.00 92.56 71 HIS A O 1
ATOM 554 N N . MET A 1 72 ? 2.496 1.813 8.078 1.00 89.50 72 MET A N 1
ATOM 555 C CA . MET A 1 72 ? 3.314 1.918 9.297 1.00 89.50 72 MET A CA 1
ATOM 556 C C . MET A 1 72 ? 4.569 2.773 9.048 1.00 89.50 72 MET A C 1
ATOM 558 O O . MET A 1 72 ? 4.891 3.658 9.845 1.00 89.50 72 MET A O 1
ATOM 562 N N . GLY A 1 73 ? 5.233 2.559 7.907 1.00 86.69 73 GLY A N 1
ATOM 563 C CA . GLY A 1 73 ? 6.335 3.381 7.403 1.00 86.69 73 GLY A CA 1
ATOM 564 C C . GLY A 1 73 ? 6.047 4.006 6.029 1.00 86.69 73 GLY A C 1
ATOM 565 O O . GLY A 1 73 ? 5.045 3.680 5.394 1.00 86.69 73 GLY A O 1
ATOM 566 N N . PRO A 1 74 ? 6.922 4.893 5.522 1.00 87.19 74 PRO A N 1
ATOM 567 C CA . PRO A 1 74 ? 6.733 5.538 4.225 1.00 87.19 74 PRO A CA 1
ATOM 568 C C . PRO A 1 74 ? 6.639 4.503 3.094 1.00 87.19 74 PRO A C 1
ATOM 570 O O . PRO A 1 74 ? 7.563 3.717 2.874 1.00 87.19 74 PRO A O 1
ATOM 573 N N . TRP A 1 75 ? 5.534 4.513 2.345 1.00 89.19 75 TRP A N 1
ATOM 574 C CA . TRP A 1 75 ? 5.252 3.476 1.345 1.00 89.19 75 TRP A CA 1
ATOM 575 C C . TRP A 1 75 ? 6.317 3.392 0.239 1.00 89.19 75 TRP A C 1
ATOM 577 O O . TRP A 1 75 ? 6.635 2.294 -0.203 1.00 89.19 75 TRP A O 1
ATOM 587 N N . ARG A 1 76 ? 6.907 4.521 -0.191 1.00 88.88 76 ARG A N 1
ATOM 588 C CA . ARG A 1 76 ? 7.944 4.539 -1.246 1.00 88.88 76 ARG A CA 1
ATOM 589 C C . ARG A 1 76 ? 9.171 3.742 -0.838 1.00 88.88 76 ARG A C 1
ATOM 591 O O . ARG A 1 76 ? 9.623 2.881 -1.581 1.00 88.88 76 ARG A O 1
ATOM 598 N N . THR A 1 77 ? 9.665 4.025 0.361 1.00 87.12 77 THR A N 1
ATOM 599 C CA . THR A 1 77 ? 10.803 3.348 0.980 1.00 87.12 77 THR A CA 1
ATOM 600 C C . THR A 1 77 ? 10.533 1.849 1.080 1.00 87.12 77 THR A C 1
ATOM 602 O O . THR A 1 77 ? 11.369 1.045 0.686 1.00 87.12 77 THR A O 1
ATOM 605 N N . TYR A 1 78 ? 9.329 1.473 1.515 1.00 90.00 78 TYR A N 1
ATOM 606 C CA . TYR A 1 78 ? 8.923 0.074 1.624 1.00 90.00 78 TYR A CA 1
ATOM 607 C C . TYR A 1 78 ? 8.880 -0.646 0.265 1.00 90.00 78 TYR A C 1
ATOM 609 O O . TYR A 1 78 ? 9.474 -1.712 0.105 1.00 90.00 78 TYR A O 1
ATOM 617 N N . VAL A 1 79 ? 8.238 -0.042 -0.741 1.00 90.88 79 VAL A N 1
ATOM 618 C CA . VAL A 1 79 ? 8.153 -0.609 -2.098 1.00 90.88 79 VAL A CA 1
ATOM 619 C C . VAL A 1 79 ? 9.537 -0.711 -2.741 1.00 90.88 79 VAL A C 1
ATOM 621 O O . VAL A 1 79 ? 9.825 -1.710 -3.389 1.00 90.88 79 VAL A O 1
ATOM 624 N N . ALA A 1 80 ? 10.412 0.276 -2.542 1.00 88.38 80 ALA A N 1
ATOM 625 C CA . ALA A 1 80 ? 11.779 0.224 -3.049 1.00 88.38 80 ALA A CA 1
ATOM 626 C C . ALA A 1 80 ? 12.616 -0.873 -2.369 1.00 88.38 80 ALA A C 1
ATOM 628 O O . ALA A 1 80 ? 13.369 -1.570 -3.042 1.00 88.38 80 ALA A O 1
ATOM 629 N N . ALA A 1 81 ? 12.462 -1.066 -1.056 1.00 87.75 81 ALA A N 1
ATOM 630 C CA . ALA A 1 81 ? 13.178 -2.111 -0.325 1.00 87.75 81 ALA A CA 1
ATOM 631 C C . ALA A 1 81 ? 12.753 -3.525 -0.757 1.00 87.75 81 ALA A C 1
ATOM 633 O O . ALA A 1 81 ? 13.597 -4.409 -0.885 1.00 87.75 81 ALA A O 1
ATOM 634 N N . LEU A 1 82 ? 11.454 -3.743 -0.992 1.00 90.12 82 LEU A N 1
ATOM 635 C CA . LEU A 1 82 ? 10.901 -5.070 -1.292 1.00 90.12 82 LEU A CA 1
ATOM 636 C C . LEU A 1 82 ? 10.640 -5.333 -2.781 1.00 90.12 82 LEU A C 1
ATOM 638 O O . LEU A 1 82 ? 10.342 -6.466 -3.160 1.00 90.12 82 LEU A O 1
ATOM 642 N N . GLY A 1 83 ? 10.774 -4.318 -3.637 1.00 85.38 83 GLY A N 1
ATOM 643 C CA . GLY A 1 83 ? 10.631 -4.449 -5.088 1.00 85.38 83 GLY A CA 1
ATOM 644 C C . GLY A 1 83 ? 11.683 -5.374 -5.704 1.00 85.38 83 GLY A C 1
ATOM 645 O O . GLY A 1 83 ? 11.405 -6.041 -6.700 1.00 85.38 83 GLY A O 1
ATOM 646 N N . GLY A 1 84 ? 12.860 -5.480 -5.078 1.00 83.19 84 GLY A N 1
ATOM 647 C CA . GLY A 1 84 ? 13.883 -6.467 -5.419 1.00 83.19 84 GLY A CA 1
ATOM 648 C C . GLY A 1 84 ? 14.227 -6.471 -6.909 1.00 83.19 84 GLY A C 1
ATOM 649 O O . GLY A 1 84 ? 14.520 -5.433 -7.496 1.00 83.19 84 GLY A O 1
ATOM 650 N N . THR A 1 85 ? 14.153 -7.647 -7.539 1.00 85.12 85 THR A N 1
ATOM 651 C CA . THR A 1 85 ? 14.497 -7.838 -8.959 1.00 85.12 85 THR A CA 1
ATOM 652 C C . THR A 1 85 ? 13.516 -7.198 -9.942 1.00 85.12 85 THR A C 1
ATOM 654 O O . THR A 1 85 ? 13.784 -7.205 -11.139 1.00 85.12 85 THR A O 1
ATOM 657 N N . HIS A 1 86 ? 12.381 -6.668 -9.475 1.00 88.25 86 HIS A N 1
ATOM 658 C CA . HIS A 1 86 ? 11.444 -5.921 -10.324 1.00 88.25 86 HIS A CA 1
ATOM 659 C C . HIS A 1 86 ? 11.861 -4.467 -10.539 1.00 88.25 86 HIS A C 1
ATOM 661 O O . HIS A 1 86 ? 11.263 -3.786 -11.370 1.00 88.25 86 HIS A O 1
ATOM 667 N N . ILE A 1 87 ? 12.851 -3.979 -9.789 1.00 88.25 87 ILE A N 1
ATOM 668 C CA . ILE A 1 87 ? 13.359 -2.620 -9.938 1.00 88.25 87 ILE A CA 1
ATOM 669 C C . ILE A 1 87 ? 14.399 -2.595 -11.056 1.00 88.25 87 ILE A C 1
ATOM 671 O O . ILE A 1 87 ? 15.399 -3.312 -11.020 1.00 88.25 87 ILE A O 1
ATOM 675 N N . THR A 1 88 ? 14.176 -1.729 -12.036 1.00 88.88 88 THR A N 1
ATOM 676 C CA . THR A 1 88 ? 15.094 -1.484 -13.150 1.00 88.88 88 THR A CA 1
ATOM 677 C C . THR A 1 88 ? 15.513 -0.023 -13.176 1.00 88.88 88 THR A C 1
ATOM 679 O O . THR A 1 88 ? 14.713 0.851 -12.849 1.00 88.88 88 THR A O 1
ATOM 682 N N . LEU A 1 89 ? 16.736 0.255 -13.623 1.00 86.25 89 LEU A N 1
ATOM 683 C CA . LEU A 1 89 ? 17.186 1.625 -13.855 1.00 86.25 89 LEU A CA 1
ATOM 684 C C . LEU A 1 89 ? 16.710 2.117 -15.225 1.00 86.25 89 LEU A C 1
ATOM 686 O O . LEU A 1 89 ? 16.978 1.486 -16.249 1.00 86.25 89 LEU A O 1
ATOM 690 N N . GLY A 1 90 ? 16.004 3.244 -15.230 1.00 84.56 90 GLY A N 1
ATOM 691 C CA . GLY A 1 90 ? 15.626 3.966 -16.437 1.00 84.56 90 GLY A CA 1
ATOM 692 C C . GLY A 1 90 ? 16.832 4.638 -17.109 1.00 84.56 90 GLY A C 1
ATOM 693 O O . GLY A 1 90 ? 17.888 4.796 -16.491 1.00 84.56 90 GLY A O 1
ATOM 694 N N . PRO A 1 91 ? 16.683 5.094 -18.364 1.00 81.88 91 PRO A N 1
ATOM 695 C CA . PRO A 1 91 ? 17.761 5.738 -19.123 1.00 81.88 91 PRO A CA 1
ATOM 696 C C . PRO A 1 91 ? 18.286 7.026 -18.466 1.00 81.88 91 PRO A C 1
ATOM 698 O O . PRO A 1 91 ? 19.421 7.417 -18.721 1.00 81.88 91 PRO A O 1
ATOM 701 N N . ASN A 1 92 ? 17.487 7.655 -17.597 1.00 83.69 92 ASN A N 1
ATOM 702 C CA . ASN A 1 92 ? 17.839 8.873 -16.864 1.00 83.69 92 ASN A CA 1
ATOM 703 C C . ASN A 1 92 ? 18.220 8.612 -15.392 1.00 83.69 92 ASN A C 1
ATOM 705 O O . ASN A 1 92 ? 18.281 9.552 -14.604 1.00 83.69 92 ASN A O 1
ATOM 709 N N . GLY A 1 93 ? 18.446 7.350 -15.003 1.00 80.69 93 GLY A N 1
ATOM 710 C CA . GLY A 1 93 ? 18.749 6.969 -13.616 1.00 80.69 93 GLY A CA 1
ATOM 711 C C . GLY A 1 93 ? 17.522 6.820 -12.704 1.00 80.69 93 GLY A C 1
ATOM 712 O O . GLY A 1 93 ? 17.668 6.730 -11.489 1.00 80.69 93 GLY A O 1
ATOM 713 N N . GLU A 1 94 ? 16.315 6.788 -13.273 1.00 86.06 94 GLU A N 1
ATOM 714 C CA . GLU A 1 94 ? 15.056 6.595 -12.539 1.00 86.06 94 GLU A CA 1
ATOM 715 C C . GLU A 1 94 ? 14.952 5.157 -12.003 1.00 86.06 94 GLU A C 1
ATOM 717 O O . GLU A 1 94 ? 15.312 4.207 -12.699 1.00 86.06 94 GLU A O 1
ATOM 722 N N . TYR A 1 95 ? 14.411 4.970 -10.797 1.00 85.00 95 TYR A N 1
ATOM 723 C CA . TYR A 1 95 ? 14.108 3.635 -10.271 1.00 85.00 95 TYR A CA 1
ATOM 724 C C . TYR A 1 95 ? 12.694 3.234 -10.694 1.00 85.00 95 TYR A C 1
ATOM 726 O O . TYR A 1 95 ? 11.698 3.634 -10.084 1.00 85.00 95 TYR A O 1
ATOM 734 N N . LEU A 1 96 ? 12.619 2.443 -11.761 1.00 91.88 96 LEU A N 1
ATOM 735 C CA . LEU A 1 96 ? 11.378 2.014 -12.388 1.00 91.88 96 LEU A CA 1
ATOM 736 C C . LEU A 1 96 ? 10.936 0.649 -11.859 1.00 91.88 96 LEU A C 1
ATOM 738 O O . LEU A 1 96 ? 11.750 -0.260 -11.723 1.00 91.88 96 LEU A O 1
ATOM 742 N N . ILE A 1 97 ? 9.639 0.486 -11.609 1.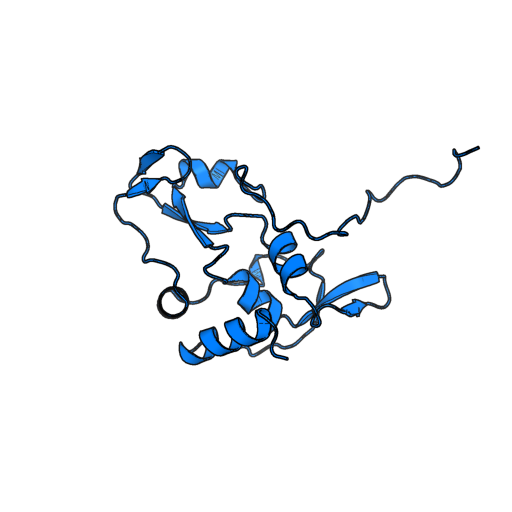00 92.38 97 ILE A N 1
ATOM 743 C CA . ILE A 1 97 ? 9.035 -0.782 -11.176 1.00 92.38 97 ILE A CA 1
ATOM 744 C C . ILE A 1 97 ? 7.705 -1.011 -11.911 1.00 92.38 97 ILE A C 1
ATOM 746 O O . ILE A 1 97 ? 6.996 -0.037 -12.179 1.00 92.38 97 ILE A O 1
ATOM 750 N N . PRO A 1 98 ? 7.306 -2.256 -12.230 1.00 93.50 98 PRO A N 1
ATOM 751 C CA . PRO A 1 98 ? 5.964 -2.539 -12.725 1.00 93.50 98 PRO A CA 1
ATOM 752 C C . PRO A 1 98 ? 4.887 -2.042 -11.753 1.00 93.50 98 PRO A C 1
ATOM 754 O O . PRO A 1 98 ? 4.909 -2.347 -10.555 1.00 93.50 98 PRO A O 1
ATOM 757 N N . ARG A 1 99 ? 3.917 -1.276 -12.265 1.00 92.88 99 ARG A N 1
ATOM 758 C CA . ARG A 1 99 ? 2.852 -0.659 -11.456 1.00 92.88 99 ARG A CA 1
ATOM 759 C C . ARG A 1 99 ? 2.065 -1.679 -10.638 1.00 92.88 99 ARG A C 1
ATOM 761 O O . ARG A 1 99 ? 1.612 -1.366 -9.539 1.00 92.88 99 ARG A O 1
ATOM 768 N N . ASP A 1 100 ? 1.853 -2.872 -11.171 1.00 93.38 100 ASP A N 1
ATOM 769 C CA . ASP A 1 100 ? 1.108 -3.929 -10.497 1.00 93.38 100 ASP A CA 1
ATOM 770 C C . ASP A 1 100 ? 1.859 -4.514 -9.296 1.00 93.38 100 ASP A C 1
ATOM 772 O O . ASP A 1 100 ? 1.244 -4.723 -8.250 1.00 93.38 100 ASP A O 1
ATOM 776 N N . ILE A 1 101 ? 3.175 -4.691 -9.412 1.00 94.12 101 ILE A N 1
ATOM 777 C CA . ILE A 1 101 ? 4.057 -5.064 -8.303 1.00 94.12 101 ILE A CA 1
ATOM 778 C C . ILE A 1 101 ? 4.079 -3.953 -7.251 1.00 94.12 101 ILE A C 1
ATOM 780 O O . ILE A 1 101 ? 3.830 -4.220 -6.075 1.00 94.12 101 ILE A O 1
ATOM 784 N N . ALA A 1 102 ? 4.271 -2.697 -7.666 1.00 93.62 102 ALA A N 1
ATOM 785 C CA . ALA A 1 102 ? 4.218 -1.559 -6.750 1.00 93.62 102 ALA A CA 1
ATOM 786 C C . ALA A 1 102 ? 2.867 -1.465 -6.028 1.00 93.62 102 ALA A C 1
ATOM 788 O O . ALA A 1 102 ? 2.829 -1.236 -4.822 1.00 93.62 102 ALA A O 1
ATOM 789 N N . LYS A 1 103 ? 1.749 -1.702 -6.730 1.00 94.81 103 LYS A N 1
ATOM 790 C CA . LYS A 1 103 ? 0.411 -1.720 -6.126 1.00 94.81 103 LYS A CA 1
ATOM 791 C C . LYS A 1 103 ? 0.237 -2.869 -5.132 1.00 94.81 103 LYS A C 1
ATOM 793 O O . LYS A 1 103 ? -0.411 -2.663 -4.107 1.00 94.81 103 LYS A O 1
ATOM 798 N N . ALA A 1 104 ? 0.770 -4.053 -5.425 1.00 94.94 104 ALA A N 1
ATOM 799 C CA . ALA A 1 104 ? 0.717 -5.187 -4.507 1.00 94.94 104 ALA A CA 1
ATOM 800 C C . ALA A 1 104 ? 1.487 -4.884 -3.211 1.00 94.94 104 ALA A C 1
ATOM 802 O O . ALA A 1 104 ? 0.909 -4.993 -2.134 1.00 94.94 104 ALA A O 1
ATOM 803 N N . LEU A 1 105 ? 2.725 -4.392 -3.323 1.00 94.94 105 LEU A N 1
ATOM 804 C CA . LEU A 1 105 ? 3.565 -3.994 -2.184 1.00 94.94 105 LEU A CA 1
ATOM 805 C C . LEU A 1 105 ? 2.988 -2.802 -1.403 1.00 94.94 105 LEU A C 1
ATOM 807 O O . LEU A 1 105 ? 3.039 -2.772 -0.178 1.00 94.94 105 LEU A O 1
ATOM 811 N N . TYR A 1 106 ? 2.379 -1.831 -2.091 1.00 94.94 106 TYR A N 1
ATOM 812 C CA . TYR A 1 106 ? 1.672 -0.710 -1.459 1.00 94.94 106 TYR A CA 1
ATOM 813 C C . TYR A 1 106 ? 0.512 -1.178 -0.567 1.00 94.94 106 TYR A C 1
ATOM 815 O O . TYR A 1 106 ? 0.150 -0.489 0.383 1.00 94.94 106 TYR A O 1
ATOM 823 N N . ASN A 1 107 ? -0.083 -2.332 -0.873 1.00 96.31 107 ASN A N 1
ATOM 824 C CA . ASN A 1 107 ? -1.192 -2.915 -0.122 1.00 96.31 107 ASN A CA 1
ATOM 825 C C . ASN A 1 107 ? -0.757 -4.103 0.761 1.00 96.31 107 ASN A C 1
ATOM 827 O O . ASN A 1 107 ? -1.612 -4.889 1.169 1.00 96.31 107 ASN A O 1
ATOM 831 N N . ASP A 1 108 ? 0.541 -4.261 1.037 1.00 96.00 108 ASP A N 1
ATOM 832 C CA . ASP A 1 108 ? 1.049 -5.347 1.879 1.00 96.00 108 ASP A CA 1
ATOM 833 C C . ASP A 1 108 ? 0.554 -5.197 3.332 1.00 96.00 108 ASP A C 1
ATOM 835 O O . ASP A 1 108 ? 0.879 -4.195 3.978 1.00 96.00 108 ASP A O 1
ATOM 839 N N . PRO A 1 109 ? -0.180 -6.180 3.890 1.00 94.56 109 PRO A N 1
ATOM 840 C CA . PRO A 1 109 ? -0.614 -6.164 5.285 1.00 94.56 109 PRO A CA 1
ATOM 841 C C . PRO A 1 109 ? 0.512 -5.931 6.297 1.00 94.56 109 PRO A C 1
ATOM 843 O O . PRO A 1 109 ? 0.253 -5.361 7.354 1.00 94.56 109 PRO A O 1
ATOM 846 N N . GLN A 1 110 ? 1.751 -6.326 5.989 1.00 93.69 110 GLN A N 1
ATOM 847 C CA . GLN A 1 110 ? 2.892 -6.137 6.890 1.00 93.69 110 GLN A CA 1
ATOM 848 C C . GLN A 1 110 ? 3.261 -4.666 7.104 1.00 93.69 110 GLN A C 1
ATOM 850 O O . GLN A 1 110 ? 3.838 -4.331 8.135 1.00 93.69 110 GLN A O 1
ATOM 855 N N . ASN A 1 111 ? 2.922 -3.781 6.162 1.00 93.44 111 ASN A N 1
ATOM 856 C CA . ASN A 1 111 ? 3.141 -2.342 6.299 1.00 93.44 111 ASN A CA 1
ATOM 857 C C . ASN A 1 111 ? 1.829 -1.572 6.473 1.00 93.44 111 ASN A C 1
ATOM 859 O O . ASN A 1 111 ? 1.833 -0.355 6.332 1.00 93.44 111 ASN A O 1
ATOM 863 N N . LEU A 1 112 ? 0.709 -2.237 6.770 1.00 93.56 112 LEU A N 1
ATOM 864 C CA . LEU A 1 112 ? -0.588 -1.587 6.952 1.00 93.56 112 LEU A CA 1
ATOM 865 C C . LEU A 1 112 ? -1.125 -1.757 8.365 1.00 93.56 112 LEU A C 1
ATOM 867 O O . LEU A 1 112 ? -1.067 -2.828 8.962 1.00 93.56 112 LEU A O 1
ATOM 871 N N . TRP A 1 113 ? -1.735 -0.695 8.881 1.00 92.94 113 TRP A N 1
ATOM 872 C CA . TRP A 1 113 ? -2.405 -0.726 10.178 1.00 92.94 113 TRP A CA 1
ATOM 873 C C . TRP A 1 113 ? -3.591 0.225 10.260 1.00 92.94 113 TRP A C 1
ATOM 875 O O . TRP A 1 113 ? -3.729 1.172 9.484 1.00 92.94 113 TRP A O 1
ATOM 885 N N . TRP A 1 114 ? -4.438 -0.013 11.260 1.00 95.00 114 TRP A N 1
ATOM 886 C CA . TRP A 1 114 ? -5.444 0.951 11.681 1.00 95.00 114 TRP A CA 1
ATOM 887 C C . TRP A 1 114 ? -4.863 1.854 12.759 1.00 95.00 114 TRP A C 1
ATOM 889 O O . TRP A 1 114 ? -4.627 1.427 13.891 1.00 95.00 114 TRP A O 1
ATOM 899 N N . ILE A 1 115 ? -4.699 3.126 12.423 1.00 94.38 115 ILE A N 1
ATOM 900 C CA . ILE A 1 115 ? -4.237 4.166 13.339 1.00 94.38 115 ILE A CA 1
ATOM 901 C C . ILE A 1 115 ? -5.380 5.145 13.615 1.00 94.38 115 ILE A C 1
ATOM 903 O O . ILE A 1 115 ? -6.255 5.358 12.773 1.00 94.38 115 ILE A O 1
ATOM 907 N N . CYS A 1 116 ? -5.439 5.718 14.820 1.00 95.00 116 CYS A N 1
ATOM 908 C CA . CYS A 1 116 ? -6.475 6.708 15.098 1.00 95.00 116 CYS A CA 1
ATOM 909 C C . CYS A 1 116 ? -6.222 8.000 14.313 1.00 95.00 116 CYS A C 1
ATOM 911 O O . CYS A 1 116 ? -5.072 8.393 14.132 1.00 95.00 116 CYS A O 1
ATOM 913 N N . ARG A 1 117 ? -7.291 8.686 13.894 1.00 93.81 117 ARG A N 1
ATOM 914 C CA . ARG A 1 117 ? -7.197 9.919 13.088 1.00 93.81 117 ARG A CA 1
ATOM 915 C C . ARG A 1 117 ? -6.269 10.975 13.704 1.00 93.81 117 ARG A C 1
ATOM 917 O O . ARG A 1 117 ? -5.484 11.587 12.990 1.00 93.81 117 ARG A O 1
ATOM 924 N N . ASP A 1 118 ? -6.331 11.149 15.024 1.00 91.50 118 ASP A N 1
ATOM 925 C CA . ASP A 1 118 ? -5.531 12.149 15.745 1.00 91.50 118 ASP A CA 1
ATOM 926 C C . ASP A 1 118 ? -4.027 11.862 15.679 1.00 91.50 118 ASP A C 1
ATOM 928 O O . ASP A 1 118 ? -3.227 12.791 15.711 1.00 91.50 118 ASP A O 1
ATOM 932 N N . CYS A 1 119 ? -3.639 10.585 15.599 1.00 90.44 119 CYS A N 1
ATOM 933 C CA . CYS A 1 119 ? -2.252 10.197 15.366 1.00 90.44 119 CYS A CA 1
ATOM 934 C C . CYS A 1 119 ? -1.938 10.178 13.867 1.00 90.44 119 CYS A C 1
ATOM 936 O O . CYS A 1 119 ? -0.855 10.565 13.475 1.00 90.44 119 CYS A O 1
ATOM 938 N N . ASN A 1 120 ? -2.871 9.799 12.998 1.00 90.31 120 ASN A N 1
ATOM 939 C CA . ASN A 1 120 ? -2.601 9.765 11.562 1.00 90.31 120 ASN A CA 1
ATOM 940 C C . ASN A 1 120 ? -2.281 11.154 10.979 1.00 90.31 120 ASN A C 1
ATOM 942 O O . ASN A 1 120 ? -1.346 11.309 10.199 1.00 90.31 120 ASN A O 1
ATOM 946 N N . GLY A 1 121 ? -3.037 12.181 11.384 1.00 84.12 121 GLY A N 1
ATOM 947 C CA . GLY A 1 121 ? -2.885 13.541 10.857 1.00 84.12 121 GLY A CA 1
ATOM 948 C C . GLY A 1 121 ? -1.454 14.096 10.972 1.00 84.12 121 GLY A C 1
ATOM 949 O O . GLY A 1 121 ? -0.902 14.523 9.959 1.00 84.12 121 GLY A O 1
ATOM 950 N N . PRO A 1 122 ? -0.830 14.066 12.166 1.00 82.56 122 PRO A N 1
ATOM 951 C CA . PRO A 1 122 ? 0.553 14.507 12.353 1.00 82.56 122 PRO A CA 1
ATOM 952 C C . PRO A 1 122 ? 1.611 13.613 11.695 1.00 82.56 122 PRO A C 1
ATOM 954 O O . PRO A 1 122 ? 2.688 14.112 11.381 1.00 82.56 122 PRO A O 1
ATOM 957 N N . LYS A 1 123 ? 1.338 12.312 11.497 1.00 78.12 123 LYS A N 1
ATOM 958 C CA . LYS A 1 123 ? 2.294 11.364 10.899 1.00 78.12 123 LYS A CA 1
ATOM 959 C C . LYS A 1 123 ? 2.697 11.770 9.489 1.00 78.12 123 LYS A C 1
ATOM 961 O O . LYS A 1 123 ? 3.876 11.719 9.149 1.00 78.12 123 LYS A O 1
ATOM 966 N N . SER A 1 124 ? 1.722 12.171 8.669 1.00 73.88 124 SER A N 1
ATOM 967 C CA . SER A 1 124 ? 1.939 12.413 7.240 1.00 73.88 124 SER A CA 1
ATOM 968 C C . SER A 1 124 ? 2.689 11.222 6.598 1.00 73.88 124 SER A C 1
ATOM 970 O O . SER A 1 124 ? 2.388 10.064 6.890 1.00 73.88 124 SER A O 1
ATOM 972 N N . ASP A 1 125 ? 3.696 11.488 5.768 1.00 69.25 125 ASP A N 1
ATOM 973 C CA . ASP A 1 125 ? 4.562 10.477 5.153 1.00 69.25 125 ASP A CA 1
ATOM 974 C C . ASP A 1 125 ? 5.770 10.075 6.042 1.00 69.25 125 ASP A C 1
ATOM 976 O O . ASP A 1 125 ? 6.732 9.498 5.537 1.00 69.25 125 ASP A O 1
ATOM 980 N N . HIS A 1 126 ? 5.757 10.358 7.353 1.00 67.06 126 HIS A N 1
ATOM 981 C CA . HIS A 1 126 ? 6.825 9.968 8.289 1.00 67.06 126 HIS A CA 1
ATOM 982 C C . HIS A 1 126 ? 6.548 8.616 8.972 1.00 67.06 126 HIS A C 1
ATOM 984 O O . HIS A 1 126 ? 5.419 8.126 8.991 1.00 67.06 126 HIS A O 1
ATOM 990 N N . ALA A 1 127 ? 7.589 7.995 9.535 1.00 65.06 127 ALA A N 1
ATOM 991 C CA . ALA A 1 127 ? 7.465 6.807 10.383 1.00 65.06 127 ALA A CA 1
ATOM 992 C C . ALA A 1 127 ? 7.284 7.206 11.858 1.00 65.06 127 ALA A C 1
ATOM 994 O O . ALA A 1 127 ? 7.866 8.191 12.306 1.00 65.06 127 ALA A O 1
ATOM 995 N N . TYR A 1 128 ? 6.536 6.407 12.623 1.00 53.88 128 TYR A N 1
ATOM 996 C CA . TYR A 1 128 ? 6.548 6.462 14.088 1.00 53.88 128 TYR A CA 1
ATOM 997 C C . TYR A 1 128 ? 7.586 5.472 14.625 1.00 53.88 128 TYR A C 1
ATOM 999 O O . TYR A 1 128 ? 7.219 4.344 14.924 1.00 53.88 128 TYR A O 1
ATOM 1007 N N . ASP A 1 129 ? 8.867 5.858 14.664 1.00 49.16 129 ASP A N 1
ATOM 1008 C CA . ASP A 1 129 ? 9.998 5.173 15.336 1.00 49.16 129 ASP A CA 1
ATOM 1009 C C . ASP A 1 129 ? 10.032 3.621 15.321 1.00 49.16 129 ASP A C 1
ATOM 1011 O O . ASP A 1 129 ? 10.562 2.986 16.231 1.00 49.16 129 ASP A O 1
ATOM 1015 N N . GLN A 1 130 ? 9.510 2.978 14.274 1.00 43.22 130 GLN A N 1
ATOM 1016 C CA . GLN A 1 130 ? 9.705 1.552 14.002 1.00 43.22 130 GLN A CA 1
ATOM 1017 C C . GLN A 1 130 ? 10.888 1.388 13.041 1.00 43.22 130 GLN A C 1
ATOM 1019 O O . GLN A 1 130 ? 11.073 2.250 12.173 1.00 43.22 130 GLN A O 1
ATOM 1024 N N . PRO A 1 131 ? 11.694 0.313 13.163 1.00 35.69 131 PRO A N 1
ATOM 1025 C CA . PRO A 1 131 ? 12.819 0.085 12.274 1.00 35.69 131 PRO A CA 1
ATOM 1026 C C . PRO A 1 131 ? 12.288 -0.030 10.849 1.00 35.69 131 PRO A C 1
ATOM 1028 O O . PRO A 1 131 ? 11.624 -0.993 10.469 1.00 35.69 131 PRO A O 1
ATOM 1031 N N . ILE A 1 132 ? 12.569 1.001 10.063 1.00 45.78 132 ILE A N 1
ATOM 1032 C CA . ILE A 1 132 ? 12.439 0.958 8.618 1.00 45.78 132 ILE A CA 1
ATOM 1033 C C . ILE A 1 132 ? 13.294 -0.236 8.179 1.00 45.78 132 ILE A C 1
ATOM 1035 O O . ILE A 1 132 ? 14.447 -0.349 8.598 1.00 45.78 132 ILE A O 1
ATOM 1039 N N . VAL A 1 133 ? 12.758 -1.124 7.339 1.00 41.16 133 VAL A N 1
ATOM 1040 C CA . VAL A 1 133 ? 13.614 -1.944 6.475 1.00 41.16 133 VAL A CA 1
ATOM 1041 C C . VAL A 1 133 ? 14.363 -0.937 5.615 1.00 41.16 133 VAL A C 1
ATOM 1043 O O . VAL A 1 133 ? 13.825 -0.461 4.620 1.00 41.16 133 VAL A O 1
ATOM 1046 N N . THR A 1 134 ? 15.522 -0.479 6.088 1.00 38.25 134 THR A N 1
ATOM 1047 C CA . THR A 1 134 ? 16.281 0.592 5.455 1.00 38.25 134 THR A CA 1
ATOM 1048 C C . THR A 1 134 ? 16.622 0.115 4.049 1.00 38.25 134 THR A C 1
ATOM 1050 O O . THR A 1 134 ? 17.400 -0.834 3.922 1.00 38.25 134 THR A O 1
ATOM 1053 N N . PRO A 1 135 ? 16.083 0.726 2.980 1.00 38.53 135 PRO A N 1
ATOM 1054 C CA . PRO A 1 135 ? 16.634 0.505 1.664 1.00 38.53 135 PRO A CA 1
ATOM 1055 C C . PRO A 1 135 ? 17.998 1.174 1.714 1.00 38.53 135 PRO A C 1
ATOM 1057 O O . PRO A 1 135 ? 18.112 2.400 1.795 1.00 38.53 135 PRO A O 1
ATOM 1060 N N . GLN A 1 136 ? 19.048 0.365 1.750 1.00 36.69 136 GLN A N 1
ATOM 1061 C CA . GLN A 1 136 ? 20.378 0.867 1.471 1.00 36.69 136 GLN A CA 1
ATOM 1062 C C . GLN A 1 136 ? 20.322 1.442 0.043 1.00 36.69 136 GLN A C 1
ATOM 1064 O O . GLN A 1 136 ? 20.052 0.709 -0.902 1.00 36.69 136 GLN A O 1
ATOM 1069 N N . ASN A 1 137 ? 20.534 2.757 -0.076 1.00 37.19 137 ASN A N 1
ATOM 1070 C CA . ASN A 1 137 ? 20.621 3.558 -1.310 1.00 37.19 137 ASN A CA 1
ATOM 1071 C C . ASN A 1 137 ? 19.322 4.041 -1.986 1.00 37.19 137 ASN A C 1
ATOM 1073 O O . ASN A 1 137 ? 19.108 3.813 -3.172 1.00 37.19 137 ASN A O 1
ATOM 1077 N N . LEU A 1 138 ? 18.544 4.883 -1.300 1.00 38.59 138 LEU A N 1
ATOM 1078 C CA . LEU A 1 138 ? 17.795 5.957 -1.977 1.00 38.59 138 LEU A CA 1
ATOM 1079 C C . LEU A 1 138 ? 18.344 7.336 -1.584 1.00 38.59 138 LEU A C 1
ATOM 1081 O O . LEU A 1 138 ? 17.628 8.196 -1.081 1.00 38.59 138 LEU A O 1
ATOM 1085 N N . THR A 1 139 ? 19.638 7.560 -1.802 1.00 32.22 139 THR A N 1
ATOM 1086 C CA . THR A 1 139 ? 20.240 8.899 -1.788 1.00 32.22 139 THR A CA 1
ATOM 1087 C C . THR A 1 139 ? 20.279 9.456 -3.207 1.00 32.22 139 THR A C 1
ATOM 1089 O O . THR A 1 139 ? 21.319 9.489 -3.856 1.00 32.22 139 THR A O 1
ATOM 1092 N N . HIS A 1 140 ? 19.145 9.967 -3.685 1.00 33.38 140 HIS A N 1
ATOM 1093 C CA . HIS A 1 140 ? 19.214 11.112 -4.588 1.00 33.38 140 HIS A CA 1
ATOM 1094 C C . HIS A 1 140 ? 19.378 12.345 -3.702 1.00 33.38 140 HIS A C 1
ATOM 1096 O O . HIS A 1 140 ? 18.437 12.791 -3.047 1.00 33.38 140 HIS A O 1
ATOM 1102 N N . GLY A 1 141 ? 20.623 12.820 -3.606 1.00 30.80 141 GLY A N 1
ATOM 1103 C CA . GLY A 1 141 ? 20.964 14.055 -2.910 1.00 30.80 141 GLY A CA 1
ATOM 1104 C C . GLY A 1 141 ? 20.177 15.256 -3.453 1.00 30.80 141 GLY A C 1
ATOM 1105 O O . GLY A 1 141 ? 19.638 15.201 -4.564 1.00 30.80 141 GLY A O 1
ATOM 1106 N N . PRO A 1 142 ? 20.089 16.353 -2.684 1.00 33.75 142 PRO A N 1
ATOM 1107 C CA . PRO A 1 142 ? 19.416 17.561 -3.136 1.00 33.75 142 PRO A CA 1
ATOM 1108 C C . PRO A 1 142 ? 20.036 18.040 -4.454 1.00 33.75 142 PRO A C 1
ATOM 1110 O O . PRO A 1 142 ? 21.256 18.157 -4.581 1.00 33.75 142 PRO A O 1
ATOM 1113 N N . LYS A 1 143 ? 19.182 18.328 -5.444 1.00 40.19 143 LYS A N 1
ATOM 1114 C CA . LYS A 1 143 ? 19.569 19.056 -6.656 1.00 40.19 143 LYS A CA 1
ATOM 1115 C C . LYS A 1 143 ? 20.189 20.393 -6.234 1.00 40.19 143 LYS A C 1
ATOM 1117 O O . LYS A 1 143 ? 19.462 21.315 -5.879 1.00 40.19 143 LYS A O 1
ATOM 1122 N N . GLY A 1 144 ? 21.518 20.484 -6.287 1.00 38.97 144 GLY A N 1
ATOM 1123 C CA . GLY A 1 144 ? 22.253 21.743 -6.176 1.00 38.97 144 GLY A CA 1
ATOM 1124 C C . GLY A 1 144 ? 23.433 21.729 -5.208 1.00 38.97 144 GLY A C 1
ATOM 1125 O O . GLY A 1 144 ? 23.365 22.383 -4.179 1.00 38.97 144 GLY A O 1
ATOM 1126 N N . VAL A 1 145 ? 24.546 21.087 -5.575 1.00 30.19 145 VAL A N 1
ATOM 1127 C CA . VAL A 1 145 ? 25.887 21.521 -5.140 1.00 30.19 145 VAL A CA 1
ATOM 1128 C C . VAL A 1 145 ? 26.830 21.377 -6.335 1.00 30.19 145 VAL A C 1
ATOM 1130 O O . VAL A 1 145 ? 26.933 20.305 -6.930 1.00 30.19 145 VAL A O 1
ATOM 1133 N N . LYS A 1 146 ? 27.469 22.484 -6.734 1.00 30.64 146 LYS A N 1
ATOM 1134 C CA . LYS A 1 146 ? 28.512 22.499 -7.764 1.00 30.64 146 LYS A CA 1
ATOM 1135 C C . LYS A 1 146 ? 29.742 21.766 -7.233 1.00 30.64 146 LYS A C 1
ATOM 1137 O O . LYS A 1 146 ? 30.204 22.045 -6.133 1.00 30.64 146 LYS A O 1
ATOM 1142 N N . VAL A 1 147 ? 30.284 20.862 -8.042 1.00 34.00 147 VAL A N 1
ATOM 1143 C CA . VAL A 1 147 ? 31.583 20.227 -7.807 1.00 34.00 147 VAL A CA 1
ATOM 1144 C C . VAL A 1 147 ? 32.669 21.273 -8.074 1.00 34.00 147 VAL A C 1
ATOM 1146 O O . VAL A 1 147 ? 33.177 21.374 -9.187 1.00 34.00 147 VAL A O 1
ATOM 1149 N N . SER A 1 148 ? 32.967 22.113 -7.086 1.00 36.09 148 SER A N 1
ATOM 1150 C CA . SER A 1 148 ? 34.148 22.985 -7.128 1.00 36.09 148 SER A CA 1
ATOM 1151 C C . SER A 1 148 ? 34.857 23.189 -5.787 1.00 36.09 148 SER A C 1
ATOM 1153 O O . SER A 1 148 ? 35.873 23.865 -5.785 1.00 36.09 148 SER A O 1
ATOM 1155 N N . ASP A 1 149 ? 34.421 22.562 -4.688 1.00 36.56 149 ASP A N 1
ATOM 1156 C CA . ASP A 1 149 ? 35.013 22.804 -3.359 1.00 36.56 149 ASP A CA 1
ATOM 1157 C C . ASP A 1 149 ? 35.390 21.513 -2.611 1.00 36.56 149 ASP A C 1
ATOM 1159 O O . ASP A 1 149 ? 35.011 21.311 -1.459 1.00 36.56 149 ASP A O 1
ATOM 1163 N N . ILE A 1 150 ? 36.147 20.622 -3.257 1.00 32.09 150 ILE A N 1
ATOM 1164 C CA . ILE A 1 150 ? 36.954 19.626 -2.534 1.00 32.09 150 ILE A CA 1
ATOM 1165 C C . ILE A 1 150 ? 38.367 19.662 -3.122 1.00 32.09 150 ILE A C 1
ATOM 1167 O O . ILE A 1 150 ? 38.635 19.055 -4.161 1.00 32.09 150 ILE A O 1
ATOM 1171 N N . VAL A 1 151 ? 39.234 20.424 -2.454 1.00 38.97 151 VAL A N 1
ATOM 1172 C CA . VAL A 1 151 ? 40.695 20.267 -2.451 1.00 38.97 151 VAL A CA 1
ATOM 1173 C C . VAL A 1 151 ? 41.066 19.721 -1.082 1.00 38.97 151 VAL A C 1
ATOM 1175 O O . VAL A 1 151 ? 40.508 20.251 -0.094 1.00 38.97 151 VAL A O 1
#

Radius of gyration: 17.56 Å; chains: 1; bounding box: 56×41×43 Å

Foldseek 3Di:
DAAPLNVLLVQLVVQPDDDPFQDKDQLVPDDCVLQDADDPSSLVSLPQDPADCWDQFPQPRDIDRAWDKDFLAQLSQQCLLRQPPQWDQDPVRTTIGTSSSSSSSSSHSVGIHIGHPVVVVVCPNHHPPDDRSGPPDPPPDDPDDDPDPDD